Protein AF-A0A970EH86-F1 (afdb_monomer)

Secondary structure (DSSP, 8-state):
---------S-SSS------------------HHHHHHHHHHHHHTSTTEEEEEEEEETTEEEEEEEE-TT--HHHHHHHHHHHHHHH-TT--EEEEE--HHHHHHHHHHHH--STTHHHHHHHHHHH--

Foldseek 3Di:
DDDDDDDPDDDPPPPDDDDDDDDDDDPPPPPPQVVLQVVLQVVLCPDPQFPGKGWGDDQLEIEIATAGDPPDDCVVCVVVSVVSSCVSPVSRPYYAYDPPPVLRVLRVVLVVDPDPCSVVSVVVSVVVRD

Radius of gyration: 17.6 Å; Cα contacts (8 Å, |Δi|>4): 135; chains: 1; bounding box: 28×59×35 Å

Mean predicted aligned error: 12.86 Å

pLDDT: mean 70.66, std 19.01, range [29.36, 89.0]

Nearest PDB structures (foldseek):
  1yj7-assembly1_A  TM=7.905E-01  e=5.204E-04  Escherichia coli
  4oyc-assembly1_A  TM=8.300E-01  e=2.163E-03  Salmonella enterica subsp. enterica serovar Typhimurium str. LT2
  8v9k-assembly1_c  TM=4.693E-01  e=3.079E-02  Mycolicibacterium smegmatis MC2 155
  5udw-assembly1_A  TM=7.757E-01  e=8.934E-01  Lactiplantibacillus plantarum WCFS1
  6gaz-assembly1_AC  TM=5.219E-01  e=3.963E+00  Sus scrofa

Solvent-accessible surface area (backbone atoms only — not comparable to full-atom values): 8224 Å² total; per-residue (Å²): 137,85,83,89,82,91,80,91,74,95,76,88,81,87,77,76,88,84,82,82,93,74,79,91,72,73,93,65,88,73,73,56,61,66,62,56,28,51,55,48,34,57,61,46,51,70,39,92,51,39,75,43,60,49,52,50,64,56,92,42,38,34,42,34,24,38,45,55,44,100,85,46,59,62,79,72,49,42,59,5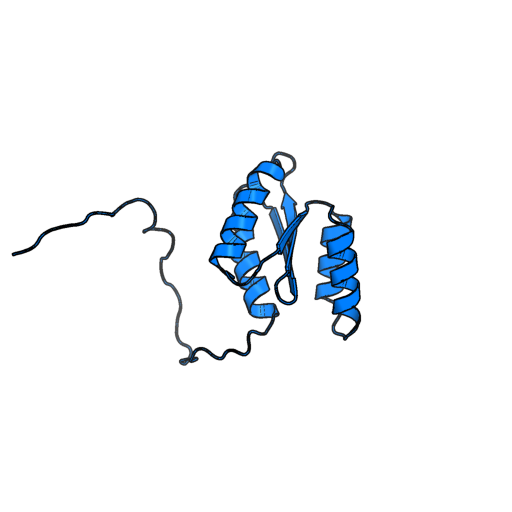5,46,48,51,52,45,37,71,75,40,69,76,43,79,43,73,47,77,43,65,51,63,72,58,35,50,49,52,53,55,41,75,71,47,89,60,84,67,40,59,62,53,49,54,52,52,57,66,69,64,123

Structure (mmCIF, N/CA/C/O backbone):
data_AF-A0A970EH86-F1
#
_entry.id   AF-A0A970EH86-F1
#
loop_
_atom_site.group_PDB
_atom_site.id
_atom_site.type_symbol
_atom_site.label_atom_id
_atom_site.label_alt_id
_atom_site.label_comp_id
_atom_site.label_asym_id
_atom_site.label_entity_id
_atom_site.label_seq_id
_atom_site.pdbx_PDB_ins_code
_atom_site.Cartn_x
_atom_site.Cartn_y
_atom_site.Cartn_z
_atom_site.occupancy
_atom_site.B_iso_or_equiv
_atom_site.auth_seq_id
_atom_site.auth_comp_id
_atom_site.auth_asym_id
_atom_site.auth_atom_id
_atom_site.pdbx_PDB_model_num
ATOM 1 N N . ASP A 1 1 ? 11.257 -43.458 12.127 1.00 38.25 1 ASP A N 1
ATOM 2 C CA . ASP A 1 1 ? 12.001 -42.303 12.656 1.00 38.25 1 ASP A CA 1
ATOM 3 C C . ASP A 1 1 ? 11.438 -40.967 12.206 1.00 38.25 1 ASP A C 1
ATOM 5 O O . ASP A 1 1 ? 11.043 -40.833 11.056 1.00 38.25 1 ASP A O 1
ATOM 9 N N . ASN A 1 2 ? 11.459 -40.026 13.158 1.00 44.03 2 ASN A N 1
ATOM 10 C CA . ASN A 1 2 ? 11.445 -38.557 13.052 1.00 44.03 2 ASN A CA 1
ATOM 11 C C . ASN A 1 2 ? 10.182 -37.863 12.479 1.00 44.03 2 ASN A C 1
ATOM 13 O O . ASN A 1 2 ? 10.023 -37.746 11.274 1.00 44.03 2 ASN A O 1
ATOM 17 N N . GLN A 1 3 ? 9.147 -37.512 13.253 1.00 44.38 3 GLN A N 1
ATOM 18 C CA . GLN A 1 3 ? 9.004 -36.472 14.300 1.00 44.38 3 GLN A CA 1
ATOM 19 C C . GLN A 1 3 ? 9.085 -34.987 13.848 1.00 44.38 3 GLN A C 1
ATOM 21 O O . GLN A 1 3 ? 10.159 -34.485 13.553 1.00 44.38 3 GLN A O 1
ATOM 26 N N . ILE A 1 4 ? 7.925 -34.305 14.004 1.00 47.47 4 ILE A N 1
ATOM 27 C CA . ILE A 1 4 ? 7.709 -32.900 14.455 1.00 47.47 4 ILE A CA 1
ATOM 28 C C . ILE A 1 4 ? 7.999 -31.805 13.380 1.00 47.47 4 ILE A C 1
ATOM 30 O O . ILE A 1 4 ? 9.057 -31.793 12.784 1.00 47.47 4 ILE A O 1
ATOM 34 N N . ASN A 1 5 ? 7.136 -30.831 13.032 1.00 46.44 5 ASN A N 1
ATOM 35 C CA . ASN A 1 5 ? 6.450 -29.899 13.927 1.00 46.44 5 ASN A CA 1
ATOM 36 C C . ASN A 1 5 ? 5.279 -29.116 13.287 1.00 46.44 5 ASN A C 1
ATOM 38 O O . ASN A 1 5 ? 5.435 -28.337 12.353 1.00 46.44 5 ASN A O 1
ATOM 42 N N . ARG A 1 6 ? 4.105 -29.316 13.884 1.00 46.28 6 ARG A N 1
ATOM 43 C CA . ARG A 1 6 ? 3.040 -28.363 14.239 1.00 46.28 6 ARG A CA 1
ATOM 44 C C . ARG A 1 6 ? 3.320 -26.877 13.921 1.00 46.28 6 ARG A C 1
ATOM 46 O O . ARG A 1 6 ? 3.991 -26.194 14.682 1.00 46.28 6 ARG A O 1
ATOM 53 N N . ASN A 1 7 ? 2.644 -26.346 12.902 1.00 41.03 7 ASN A N 1
ATOM 54 C CA . ASN A 1 7 ? 2.036 -25.015 13.000 1.00 41.03 7 ASN A CA 1
ATOM 55 C C . ASN A 1 7 ? 0.786 -24.923 12.107 1.00 41.03 7 ASN A C 1
ATOM 57 O O . ASN A 1 7 ? 0.742 -24.238 11.090 1.00 41.03 7 ASN A O 1
ATOM 61 N N . ARG A 1 8 ? -0.243 -25.701 12.464 1.00 49.41 8 ARG A N 1
ATOM 62 C CA . ARG A 1 8 ? -1.605 -25.507 11.954 1.00 49.41 8 ARG A CA 1
ATOM 63 C C . ARG A 1 8 ? -2.246 -24.442 12.838 1.00 49.41 8 ARG A C 1
ATOM 65 O O . ARG A 1 8 ? -2.755 -24.764 13.904 1.00 49.41 8 ARG A O 1
ATOM 72 N N . GLY A 1 9 ? -2.174 -23.186 12.413 1.00 37.81 9 GLY A N 1
ATOM 73 C CA . GLY A 1 9 ? -2.763 -22.069 13.139 1.00 37.81 9 GLY A CA 1
ATOM 74 C C . GLY A 1 9 ? -3.044 -20.888 12.218 1.00 37.81 9 GLY A C 1
ATOM 75 O O . GLY A 1 9 ? -2.131 -20.201 11.787 1.00 37.81 9 GLY A O 1
ATOM 76 N N . PHE A 1 10 ? -4.330 -20.651 11.957 1.00 43.03 10 PHE A N 1
ATOM 77 C CA . PHE A 1 10 ? -4.914 -19.338 11.653 1.00 43.03 10 PHE A CA 1
ATOM 78 C C . PHE A 1 10 ? -4.895 -18.752 10.221 1.00 43.03 10 PHE A C 1
ATOM 80 O O . PHE A 1 10 ? -5.571 -17.756 10.002 1.00 43.03 10 PHE A O 1
ATOM 87 N N . PHE A 1 11 ? -4.257 -19.366 9.216 1.00 38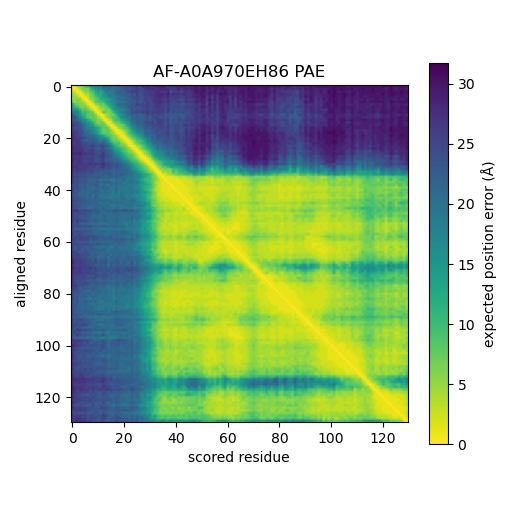.75 11 PHE A N 1
ATOM 88 C CA . PHE A 1 11 ? -4.160 -18.762 7.862 1.00 38.75 11 PHE A CA 1
ATOM 89 C C . PHE A 1 11 ? -4.609 -19.652 6.683 1.00 38.75 11 PHE A C 1
ATOM 91 O O . PHE A 1 11 ? -4.105 -19.521 5.573 1.00 38.75 11 PHE A O 1
ATOM 98 N N . SER A 1 12 ? -5.572 -20.562 6.881 1.00 30.89 12 SER A N 1
ATOM 99 C CA . SER A 1 12 ? -5.948 -21.556 5.849 1.00 30.89 12 SER A CA 1
ATOM 100 C C . SER A 1 12 ? -7.342 -21.386 5.215 1.00 30.89 12 SER A C 1
ATOM 102 O O . SER A 1 12 ? -7.781 -22.295 4.512 1.00 30.89 12 SER A O 1
ATOM 104 N N . TRP A 1 13 ? -8.041 -20.256 5.406 1.00 33.09 13 TRP A N 1
ATOM 105 C CA . TRP A 1 13 ? -9.347 -20.006 4.752 1.00 33.09 13 TRP A CA 1
ATOM 106 C C . TRP A 1 13 ? -9.404 -18.764 3.839 1.00 33.09 13 TRP A C 1
ATOM 108 O O . TRP A 1 13 ? -10.430 -18.524 3.215 1.00 33.09 13 TRP A O 1
ATOM 118 N N . LEU A 1 14 ? -8.304 -18.010 3.681 1.00 37.81 14 LEU A N 1
ATOM 119 C CA . LEU A 1 14 ? -8.275 -16.798 2.836 1.00 37.81 14 LEU A CA 1
ATOM 120 C C . LEU A 1 14 ? -7.564 -16.970 1.477 1.00 37.81 14 LEU A C 1
ATOM 122 O O . LEU A 1 14 ? -7.464 -16.019 0.712 1.00 37.81 14 LEU A O 1
ATOM 126 N N . PHE A 1 15 ? -7.106 -18.178 1.139 1.00 46.81 15 PHE A N 1
ATOM 127 C CA . PHE A 1 15 ? -6.532 -18.492 -0.178 1.00 46.81 15 PHE A CA 1
ATOM 128 C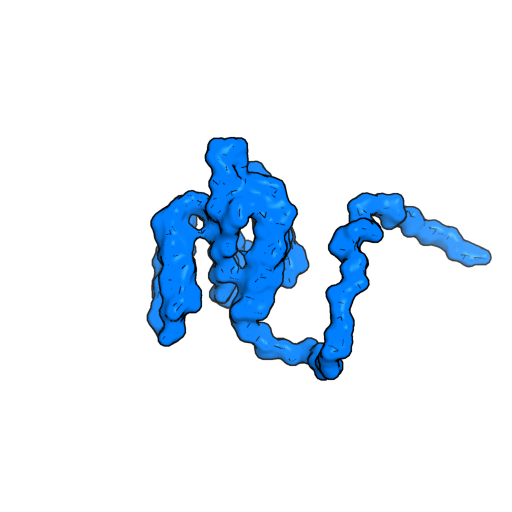 C . PHE A 1 15 ? -7.273 -19.671 -0.810 1.00 46.81 15 PHE A C 1
ATOM 130 O O . PHE A 1 15 ? -6.712 -20.724 -1.098 1.00 46.81 15 PHE A O 1
ATOM 137 N N . GLY A 1 16 ? -8.583 -19.499 -0.984 1.00 34.00 16 GLY A N 1
ATOM 138 C CA . GLY A 1 16 ? -9.385 -20.347 -1.855 1.00 34.00 16 GLY A CA 1
ATOM 139 C C . GLY A 1 16 ? -9.182 -19.925 -3.306 1.00 34.00 16 GLY A C 1
ATOM 140 O O . GLY A 1 16 ? -9.790 -18.964 -3.767 1.00 34.00 16 GLY A O 1
ATOM 141 N N . THR A 1 17 ? -8.320 -20.649 -4.014 1.00 50.81 17 THR A N 1
ATOM 142 C CA . THR A 1 17 ? -8.147 -20.606 -5.467 1.00 50.81 17 THR A CA 1
ATOM 143 C C . THR A 1 17 ? -9.488 -20.618 -6.207 1.00 50.81 17 THR A C 1
ATOM 145 O O . THR A 1 17 ? -10.236 -21.591 -6.122 1.00 50.81 17 THR A O 1
ATOM 148 N N . ARG A 1 18 ? -9.740 -19.586 -7.020 1.00 37.88 18 ARG A N 1
ATOM 149 C CA . ARG A 1 18 ? -10.604 -19.653 -8.210 1.00 37.88 18 ARG A CA 1
ATOM 150 C C . ARG A 1 18 ? -10.087 -18.706 -9.289 1.00 37.88 18 ARG A C 1
ATOM 152 O O . ARG A 1 18 ? -10.236 -17.502 -9.141 1.00 37.88 18 ARG A O 1
ATOM 159 N N . ASN A 1 19 ? -9.509 -19.268 -10.348 1.00 37.56 19 ASN A N 1
ATOM 160 C CA . ASN A 1 19 ? -9.788 -18.998 -11.772 1.00 37.56 19 ASN A CA 1
ATOM 161 C C . ASN A 1 19 ? -8.576 -19.452 -12.603 1.00 37.56 19 ASN A C 1
ATOM 163 O O . ASN A 1 19 ? -7.452 -19.071 -12.312 1.00 37.56 19 ASN A O 1
ATOM 167 N N . ASN A 1 20 ? -8.730 -20.444 -13.480 1.00 38.19 20 ASN A N 1
ATOM 168 C CA . ASN A 1 20 ? -9.358 -20.365 -14.808 1.00 38.19 20 ASN A CA 1
ATOM 169 C C . ASN A 1 20 ? -8.352 -19.858 -15.852 1.00 38.19 20 ASN A C 1
ATOM 171 O O . ASN A 1 20 ? -8.090 -18.667 -15.951 1.00 38.19 20 ASN A O 1
ATOM 175 N N . ASN A 1 21 ? -7.788 -20.830 -16.574 1.00 51.06 21 ASN A N 1
ATOM 176 C CA . ASN A 1 21 ? -7.300 -20.768 -17.950 1.00 51.06 21 ASN A CA 1
ATOM 177 C C . ASN A 1 21 ? -6.804 -19.400 -18.447 1.00 51.06 21 ASN A C 1
ATOM 179 O O . ASN A 1 21 ? -7.528 -18.700 -19.149 1.00 51.06 21 ASN A O 1
ATOM 183 N N . ASN A 1 22 ? -5.531 -19.079 -18.217 1.00 35.66 22 ASN A N 1
ATOM 184 C CA . ASN A 1 22 ? -4.722 -18.547 -19.308 1.00 35.66 22 ASN A CA 1
ATOM 185 C C . ASN A 1 22 ? -3.236 -18.827 -19.079 1.00 35.66 22 ASN A C 1
ATOM 187 O O . ASN A 1 22 ? -2.791 -19.027 -17.953 1.00 35.66 22 ASN A O 1
ATOM 191 N N . ALA A 1 23 ? -2.535 -18.928 -20.198 1.00 35.47 23 ALA A N 1
ATOM 192 C CA . ALA A 1 23 ? -1.200 -19.461 -20.389 1.00 35.47 23 ALA A CA 1
ATOM 193 C C . ALA A 1 23 ? -0.147 -19.013 -19.363 1.00 35.47 23 ALA A C 1
ATOM 195 O O . ALA A 1 23 ? -0.164 -17.897 -18.847 1.00 35.47 23 ALA A O 1
ATOM 196 N N . GLY A 1 24 ? 0.806 -19.919 -19.124 1.00 44.19 24 GLY A N 1
ATOM 197 C CA . GLY A 1 24 ? 1.972 -19.689 -18.288 1.00 44.19 24 GLY A CA 1
ATOM 198 C C . GLY A 1 24 ? 2.664 -18.370 -18.611 1.00 44.19 24 GLY A C 1
ATOM 199 O O . GLY A 1 24 ? 2.976 -18.074 -19.759 1.00 44.19 24 GLY A O 1
ATOM 200 N N . SER A 1 25 ? 2.936 -17.608 -17.564 1.00 35.56 25 SER A N 1
ATOM 201 C CA . SER A 1 25 ? 3.869 -16.502 -17.622 1.00 35.56 25 SER A CA 1
ATOM 202 C C . SER A 1 25 ? 4.922 -16.800 -16.576 1.00 35.56 25 SER A C 1
ATOM 204 O O . SER A 1 25 ? 4.661 -16.773 -15.370 1.00 35.56 25 SER A O 1
ATOM 206 N N . GLY A 1 26 ? 6.100 -17.188 -17.065 1.00 32.16 26 GLY A N 1
ATOM 207 C CA . GLY A 1 26 ? 7.312 -17.141 -16.271 1.00 32.16 26 GLY A CA 1
ATOM 208 C C . GLY A 1 26 ? 7.436 -15.760 -15.642 1.00 32.16 26 GLY A C 1
ATOM 209 O O . GLY A 1 26 ? 6.868 -14.789 -16.133 1.00 32.16 26 GLY A O 1
ATOM 210 N N . ILE A 1 27 ? 8.153 -15.706 -14.529 1.00 36.75 27 ILE A N 1
ATOM 211 C CA . ILE A 1 27 ? 8.516 -14.492 -13.807 1.00 36.75 27 ILE A CA 1
ATOM 212 C C . ILE A 1 27 ? 9.140 -13.510 -14.815 1.00 36.75 27 ILE A C 1
ATOM 214 O O . ILE A 1 27 ? 10.337 -13.553 -15.076 1.00 36.75 27 ILE A O 1
ATOM 218 N N . ASN A 1 28 ? 8.313 -12.684 -15.453 1.00 29.36 28 ASN A N 1
ATOM 219 C CA . ASN A 1 28 ? 8.746 -11.654 -16.372 1.00 29.36 28 ASN A CA 1
ATOM 220 C C . ASN A 1 28 ? 8.975 -10.435 -15.494 1.00 29.36 28 ASN A C 1
ATOM 222 O O . ASN A 1 28 ? 8.038 -9.776 -15.055 1.00 29.36 28 ASN A O 1
ATOM 226 N N . THR A 1 29 ? 10.236 -10.202 -15.154 1.00 33.59 29 THR A N 1
ATOM 227 C CA . THR A 1 29 ? 10.722 -9.115 -14.298 1.00 33.59 29 THR A CA 1
ATOM 228 C C . THR A 1 29 ? 10.598 -7.730 -14.949 1.00 33.59 29 THR A C 1
ATOM 230 O O . THR A 1 29 ? 11.345 -6.826 -14.596 1.00 33.59 29 THR A O 1
ATOM 233 N N . ASN A 1 30 ? 9.652 -7.543 -15.872 1.00 35.41 30 ASN A N 1
ATOM 234 C CA . ASN A 1 30 ? 9.110 -6.236 -16.223 1.00 35.41 30 ASN A CA 1
ATOM 235 C C . ASN A 1 30 ? 7.885 -6.016 -15.347 1.00 35.41 30 ASN A C 1
ATOM 237 O O . ASN A 1 30 ? 6.747 -6.281 -15.721 1.00 35.41 30 ASN A O 1
ATOM 241 N N . ILE A 1 31 ? 8.166 -5.615 -14.115 1.00 44.38 31 ILE A N 1
ATOM 242 C CA . ILE A 1 31 ? 7.165 -5.154 -13.175 1.00 44.38 31 ILE A CA 1
ATOM 243 C C . ILE A 1 31 ? 6.722 -3.780 -13.681 1.00 44.38 31 ILE A C 1
ATOM 245 O O . ILE A 1 31 ? 7.281 -2.755 -13.294 1.00 44.38 31 ILE A O 1
ATOM 249 N N . ASP A 1 32 ? 5.750 -3.764 -14.590 1.00 44.53 32 ASP A N 1
ATOM 250 C CA . ASP A 1 32 ? 4.975 -2.563 -14.870 1.00 44.53 32 ASP A CA 1
ATOM 251 C C . ASP A 1 32 ? 4.410 -2.082 -13.528 1.00 44.53 32 ASP A C 1
ATOM 253 O O . ASP A 1 32 ? 3.684 -2.810 -12.846 1.00 44.53 32 ASP A O 1
ATOM 257 N N . GLY A 1 33 ? 4.780 -0.873 -13.094 1.00 50.00 33 GLY A N 1
ATOM 258 C CA . GLY A 1 33 ? 4.413 -0.335 -11.774 1.00 50.00 33 GLY A CA 1
ATOM 259 C C . GLY A 1 33 ? 2.903 -0.365 -11.484 1.00 50.00 33 GLY A C 1
ATOM 260 O O . GLY A 1 33 ? 2.506 -0.378 -10.318 1.00 50.00 33 GLY A O 1
ATOM 261 N N . GLY A 1 34 ? 2.073 -0.460 -12.531 1.00 56.66 34 GLY A N 1
ATOM 26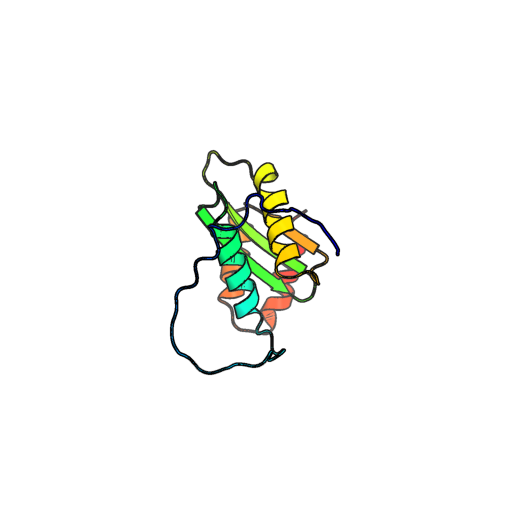2 C CA . GLY A 1 34 ? 0.626 -0.662 -12.455 1.00 56.66 34 GLY A CA 1
ATOM 263 C C . GLY A 1 34 ? 0.189 -2.013 -11.872 1.00 56.66 34 GLY A C 1
ATOM 264 O O . GLY A 1 34 ? -0.812 -2.073 -11.162 1.00 56.66 34 GLY A O 1
ATOM 265 N N . ASP A 1 35 ? 0.926 -3.104 -12.093 1.00 69.88 35 ASP A N 1
ATOM 266 C CA . ASP A 1 35 ? 0.533 -4.423 -11.576 1.00 69.88 35 ASP A CA 1
ATOM 267 C C . ASP A 1 35 ? 0.793 -4.553 -10.071 1.00 69.88 35 ASP A C 1
ATOM 269 O O . ASP A 1 35 ? -0.002 -5.143 -9.333 1.00 69.88 35 ASP A O 1
ATOM 273 N N . ILE A 1 36 ? 1.886 -3.968 -9.574 1.00 75.69 36 ILE A N 1
ATOM 274 C CA . ILE A 1 36 ? 2.183 -3.966 -8.137 1.00 75.69 36 ILE A CA 1
ATOM 275 C C . ILE A 1 36 ? 1.240 -3.043 -7.375 1.00 75.69 36 ILE A C 1
ATOM 277 O O . ILE A 1 36 ? 0.703 -3.457 -6.343 1.00 75.69 36 ILE A O 1
ATOM 281 N N . SER A 1 37 ? 1.014 -1.822 -7.863 1.00 76.38 37 SER A N 1
ATOM 282 C CA . SER A 1 37 ? 0.119 -0.871 -7.199 1.00 76.38 37 SER A CA 1
ATOM 283 C C . SER A 1 37 ? -1.297 -1.439 -7.076 1.00 76.38 37 SER A C 1
ATOM 285 O O . SER A 1 37 ? -1.881 -1.378 -5.994 1.00 76.38 37 SER A O 1
ATOM 287 N N . ASN A 1 38 ? -1.801 -2.122 -8.110 1.00 79.50 38 ASN A N 1
ATOM 288 C CA . ASN A 1 38 ? -3.103 -2.795 -8.086 1.00 79.50 38 ASN A CA 1
ATOM 289 C C . ASN A 1 38 ? -3.174 -3.952 -7.075 1.00 79.50 38 ASN A C 1
ATOM 291 O O . ASN A 1 38 ? -4.186 -4.119 -6.382 1.00 79.50 38 ASN A O 1
ATOM 295 N N . ARG A 1 39 ? -2.103 -4.747 -6.941 1.00 82.00 39 ARG A N 1
ATOM 296 C CA . ARG A 1 39 ? -2.031 -5.829 -5.939 1.00 82.00 39 ARG A CA 1
ATOM 297 C C . ARG A 1 39 ? -2.004 -5.279 -4.515 1.00 82.00 39 ARG A C 1
ATOM 299 O O . ARG A 1 39 ? -2.703 -5.806 -3.649 1.00 82.00 39 ARG A O 1
ATOM 306 N N . ILE A 1 40 ? -1.244 -4.210 -4.280 1.00 84.25 40 ILE A N 1
ATOM 307 C CA . ILE A 1 40 ? -1.202 -3.519 -2.987 1.00 84.25 40 ILE A CA 1
ATOM 308 C C . ILE A 1 40 ? -2.572 -2.908 -2.670 1.00 84.25 40 ILE A C 1
ATOM 310 O O . ILE A 1 40 ? -3.111 -3.161 -1.593 1.00 84.25 40 ILE A O 1
ATOM 314 N N . LYS A 1 41 ? -3.170 -2.179 -3.621 1.00 83.75 41 LYS A N 1
ATOM 315 C CA . LYS A 1 41 ? -4.506 -1.573 -3.500 1.00 83.75 41 LYS A CA 1
ATOM 316 C C . LYS A 1 41 ? -5.553 -2.616 -3.112 1.00 83.75 41 LYS A C 1
ATOM 318 O O . LYS A 1 41 ? -6.281 -2.438 -2.139 1.00 83.75 41 LYS A O 1
ATOM 323 N N . SER A 1 42 ? -5.555 -3.766 -3.786 1.00 84.19 42 SER A N 1
ATOM 324 C CA . SER A 1 42 ? -6.461 -4.880 -3.470 1.00 84.19 42 SER A CA 1
ATOM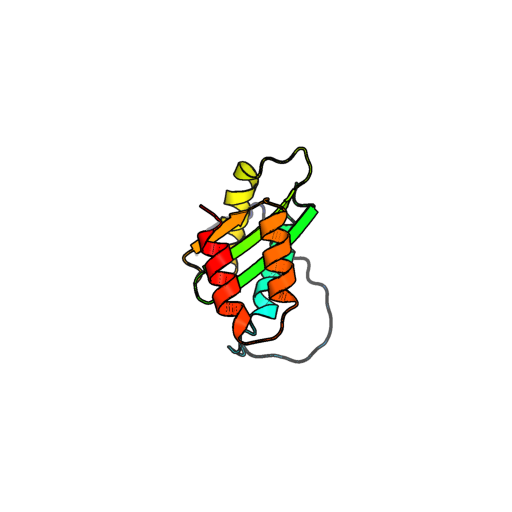 325 C C . SER A 1 42 ? -6.261 -5.426 -2.049 1.00 84.19 42 SER A C 1
ATOM 327 O O . SER A 1 42 ? -7.228 -5.742 -1.359 1.00 84.19 42 SER A O 1
ATOM 329 N N . ALA A 1 43 ? -5.015 -5.522 -1.578 1.00 84.81 43 ALA A N 1
ATOM 330 C CA . ALA A 1 43 ? -4.714 -6.009 -0.233 1.00 84.81 43 ALA A CA 1
ATOM 331 C C . ALA A 1 43 ? -5.094 -5.008 0.874 1.00 84.81 43 ALA A C 1
ATOM 333 O O . ALA A 1 43 ? -5.466 -5.430 1.978 1.00 84.81 43 ALA A O 1
ATOM 334 N N . ILE A 1 44 ? -4.994 -3.707 0.589 1.00 85.44 44 ILE A N 1
ATOM 335 C CA . ILE A 1 44 ? -5.329 -2.615 1.512 1.00 85.44 44 ILE A CA 1
ATOM 336 C C . ILE A 1 44 ? -6.841 -2.402 1.589 1.00 85.44 44 ILE A C 1
ATOM 338 O O . ILE A 1 44 ? -7.362 -2.308 2.694 1.00 85.44 44 ILE A O 1
ATOM 342 N N . ASN A 1 45 ? -7.559 -2.440 0.463 1.00 83.19 45 ASN A N 1
ATOM 343 C CA . ASN A 1 45 ? -9.026 -2.355 0.449 1.00 83.19 45 ASN A CA 1
ATOM 344 C C . ASN A 1 45 ? -9.708 -3.489 1.237 1.00 83.19 45 ASN A C 1
ATOM 346 O O . ASN A 1 45 ? -10.855 -3.359 1.644 1.00 83.19 45 ASN A O 1
ATOM 350 N N . GLY A 1 46 ? -9.011 -4.601 1.491 1.00 81.44 46 GLY A N 1
ATOM 351 C CA . GLY A 1 46 ? -9.490 -5.665 2.378 1.00 81.44 46 GLY A CA 1
ATOM 352 C C . GLY A 1 46 ? -9.296 -5.400 3.880 1.00 81.44 46 GLY A C 1
ATOM 353 O O . GLY A 1 46 ? -9.553 -6.300 4.679 1.00 81.44 46 GLY A O 1
ATOM 354 N N . ILE A 1 47 ? -8.767 -4.242 4.287 1.00 83.56 47 ILE A N 1
ATOM 355 C CA . ILE A 1 47 ? -8.589 -3.865 5.698 1.00 83.56 47 ILE A CA 1
ATOM 356 C C . ILE A 1 47 ? -9.884 -3.228 6.212 1.00 83.56 47 ILE A C 1
ATOM 358 O O . ILE A 1 47 ? -10.428 -2.314 5.600 1.00 83.56 47 ILE A O 1
ATOM 362 N N . SER A 1 48 ? -10.365 -3.695 7.366 1.00 80.50 48 SER A N 1
ATOM 363 C CA . SER A 1 48 ? -11.545 -3.120 8.018 1.00 80.50 48 SER A CA 1
ATOM 364 C C . SER A 1 48 ? -11.322 -1.638 8.327 1.00 80.50 48 SER A C 1
ATOM 366 O O . SER A 1 48 ? -10.320 -1.289 8.949 1.00 80.50 48 SER A O 1
ATOM 368 N N . GLY A 1 49 ? -12.266 -0.789 7.920 1.00 79.25 49 GLY A N 1
ATOM 369 C CA . GLY A 1 49 ? -12.191 0.662 8.114 1.00 79.25 49 GLY A CA 1
ATOM 370 C C . GLY A 1 49 ? -11.591 1.445 6.941 1.00 79.25 49 GLY A C 1
ATOM 371 O O . GLY A 1 49 ? -11.613 2.676 6.959 1.00 79.25 49 GLY A O 1
ATOM 372 N N . VAL A 1 50 ? -11.093 0.757 5.904 1.00 83.44 50 VAL A N 1
ATOM 373 C CA . VAL A 1 50 ? -10.694 1.367 4.625 1.00 83.44 50 VAL A CA 1
ATOM 374 C C . VAL A 1 50 ? -11.865 1.275 3.647 1.00 83.44 50 VAL A C 1
ATOM 376 O O . VAL A 1 50 ? -12.368 0.184 3.383 1.00 83.44 50 VAL A O 1
ATOM 379 N N . ARG A 1 51 ? -12.309 2.418 3.114 1.00 84.38 51 ARG A N 1
ATOM 380 C CA . ARG A 1 51 ? -13.370 2.492 2.097 1.00 84.38 51 ARG A CA 1
ATOM 381 C C . ARG A 1 51 ? -12.791 2.416 0.690 1.00 84.38 51 ARG A C 1
ATOM 383 O O . ARG A 1 51 ? -13.293 1.664 -0.140 1.00 84.38 51 ARG A O 1
ATOM 390 N N . ASP A 1 52 ? -11.758 3.208 0.440 1.00 84.38 52 ASP A N 1
ATOM 391 C CA . ASP A 1 52 ? -11.032 3.244 -0.824 1.00 84.38 52 ASP A CA 1
ATOM 392 C C . ASP A 1 52 ? -9.558 3.550 -0.550 1.00 84.38 52 ASP A C 1
ATOM 394 O O . ASP A 1 52 ? -9.200 4.096 0.497 1.00 84.38 52 ASP A O 1
ATOM 398 N N . CYS A 1 53 ? -8.685 3.200 -1.485 1.00 86.12 53 CYS A N 1
ATOM 399 C CA . CYS A 1 53 ? -7.286 3.573 -1.405 1.00 86.12 53 CYS A CA 1
ATOM 400 C C . CYS A 1 53 ? -6.674 3.803 -2.780 1.00 86.12 53 CYS A C 1
ATOM 402 O O . CYS A 1 53 ? -7.035 3.173 -3.772 1.00 86.12 53 CYS A O 1
ATOM 404 N N . GLU A 1 54 ? -5.698 4.697 -2.820 1.00 87.56 54 GLU A N 1
ATOM 405 C CA . GLU A 1 54 ? -4.853 4.941 -3.975 1.00 87.56 54 GLU A CA 1
ATOM 406 C C . GLU A 1 54 ? -3.409 4.648 -3.604 1.00 87.56 54 GLU A C 1
ATOM 408 O O . GLU A 1 54 ? -2.937 5.001 -2.522 1.00 87.56 54 GLU A O 1
ATOM 413 N N . VAL A 1 55 ? -2.704 3.971 -4.503 1.00 86.12 55 VAL A N 1
ATOM 414 C 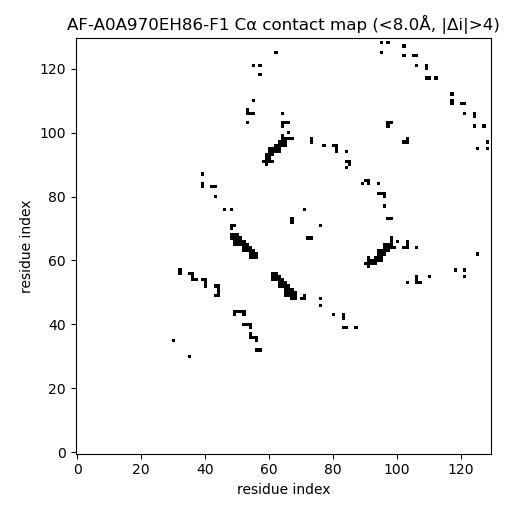CA . VAL A 1 55 ? -1.340 3.509 -4.261 1.00 86.12 55 VAL A CA 1
ATOM 415 C C . VAL A 1 55 ? -0.472 3.941 -5.423 1.00 86.12 55 VAL A C 1
ATOM 417 O O . VAL A 1 55 ? -0.760 3.617 -6.573 1.00 86.12 55 VAL A O 1
ATOM 420 N N . ALA A 1 56 ? 0.622 4.621 -5.106 1.00 82.75 56 ALA A N 1
ATOM 421 C CA . ALA A 1 56 ? 1.678 4.932 -6.050 1.00 82.75 56 ALA A CA 1
ATOM 422 C C . ALA A 1 56 ? 2.998 4.354 -5.542 1.00 82.75 56 ALA A C 1
ATOM 424 O O . ALA A 1 56 ? 3.364 4.526 -4.378 1.00 82.75 56 ALA A O 1
ATOM 425 N N . VAL A 1 57 ? 3.716 3.667 -6.425 1.00 83.50 57 VAL A N 1
ATOM 426 C CA . VAL A 1 57 ? 5.026 3.084 -6.131 1.00 83.50 57 VAL A CA 1
ATOM 427 C C . VAL A 1 57 ? 6.027 3.676 -7.106 1.00 83.50 57 VAL A C 1
ATOM 429 O O . VAL A 1 57 ? 5.816 3.609 -8.314 1.00 83.50 57 VAL A O 1
ATOM 432 N N . ASN A 1 58 ? 7.110 4.237 -6.576 1.00 78.88 58 ASN A N 1
ATOM 433 C CA . ASN A 1 58 ? 8.231 4.726 -7.364 1.00 78.88 58 ASN A CA 1
ATOM 434 C C . ASN A 1 58 ? 9.542 4.257 -6.717 1.00 78.88 58 ASN A C 1
ATOM 436 O O . ASN A 1 58 ? 9.874 4.653 -5.597 1.00 78.88 58 ASN A O 1
ATOM 440 N N . GLY A 1 59 ? 10.258 3.359 -7.399 1.00 81.44 59 GLY A N 1
ATOM 441 C CA . GLY A 1 59 ? 11.479 2.738 -6.881 1.00 81.44 59 GLY A CA 1
ATOM 442 C C . GLY A 1 59 ? 11.264 2.054 -5.524 1.00 81.44 59 GLY A C 1
ATOM 443 O O . GLY A 1 59 ? 10.441 1.147 -5.400 1.00 81.44 59 GLY A O 1
ATOM 444 N N . ASN A 1 60 ? 11.993 2.516 -4.502 1.00 83.69 60 ASN A N 1
ATOM 445 C CA . ASN A 1 60 ? 11.953 1.975 -3.135 1.00 83.69 60 ASN A CA 1
ATOM 446 C C . ASN A 1 60 ? 10.946 2.709 -2.226 1.00 83.69 60 ASN A C 1
ATOM 448 O O . ASN A 1 60 ? 10.903 2.447 -1.020 1.00 83.69 60 ASN A O 1
ATOM 452 N N . THR A 1 61 ? 10.146 3.621 -2.786 1.00 83.44 61 THR A N 1
ATOM 453 C CA . THR A 1 61 ? 9.168 4.426 -2.052 1.00 83.44 61 THR A CA 1
ATOM 454 C C . THR A 1 61 ? 7.747 4.071 -2.476 1.00 83.44 61 THR A C 1
ATOM 456 O O . THR A 1 61 ? 7.407 4.062 -3.659 1.00 83.44 61 THR A O 1
ATOM 459 N N . CYS A 1 62 ? 6.888 3.825 -1.490 1.00 85.75 62 CYS A N 1
ATOM 460 C CA . CYS A 1 62 ? 5.455 3.626 -1.664 1.00 85.75 62 CYS A CA 1
ATOM 461 C C . CYS A 1 62 ? 4.685 4.737 -0.963 1.00 85.75 62 CYS A C 1
ATOM 463 O O . CYS A 1 62 ? 4.903 4.993 0.225 1.00 85.75 62 CYS A O 1
ATOM 465 N N . VAL A 1 63 ? 3.745 5.348 -1.674 1.00 87.12 63 VAL A N 1
ATOM 466 C CA . VAL A 1 63 ? 2.767 6.263 -1.096 1.00 87.12 63 VAL A CA 1
ATOM 467 C C . VAL A 1 63 ? 1.390 5.632 -1.198 1.00 87.12 63 VAL A C 1
ATOM 469 O O . VAL A 1 63 ? 0.951 5.220 -2.271 1.00 87.12 63 VAL A O 1
ATOM 472 N N . VAL A 1 64 ? 0.707 5.579 -0.061 1.00 88.06 64 VAL A N 1
ATOM 473 C CA . VAL A 1 64 ? -0.653 5.075 0.067 1.00 88.06 64 VAL A CA 1
ATOM 474 C C . VAL A 1 64 ? -1.541 6.204 0.575 1.00 88.06 64 VAL A C 1
ATOM 476 O O . VAL A 1 64 ? -1.394 6.672 1.706 1.00 88.06 64 VAL A O 1
ATOM 479 N N . GLY A 1 65 ? -2.486 6.615 -0.258 1.00 88.50 65 GLY A N 1
ATOM 480 C CA . GLY A 1 65 ? -3.635 7.403 0.154 1.00 88.50 65 GLY A CA 1
ATOM 481 C C . GLY A 1 65 ? -4.779 6.473 0.543 1.00 88.50 65 GLY A C 1
ATOM 482 O O . GLY A 1 65 ? -5.124 5.587 -0.231 1.00 88.50 65 GLY A O 1
ATOM 483 N N . VAL A 1 66 ? -5.369 6.643 1.722 1.00 88.06 66 VAL A N 1
ATOM 484 C CA . VAL A 1 66 ? -6.535 5.862 2.158 1.00 88.06 66 VAL A CA 1
ATOM 485 C C . VAL A 1 66 ? -7.699 6.779 2.502 1.00 88.06 66 VAL A C 1
ATOM 487 O O . VAL A 1 66 ? -7.545 7.726 3.264 1.00 88.06 66 VAL A O 1
ATOM 490 N N . ASP A 1 67 ? -8.873 6.467 1.965 1.00 86.56 67 ASP A N 1
ATOM 491 C CA . ASP A 1 67 ? -10.140 6.999 2.450 1.00 86.56 67 ASP A CA 1
ATOM 492 C C . ASP A 1 67 ? -10.661 6.052 3.533 1.00 86.56 67 ASP A C 1
ATOM 494 O O . ASP A 1 67 ? -10.930 4.871 3.285 1.00 86.56 67 ASP A O 1
ATOM 498 N N . THR A 1 68 ? -10.753 6.558 4.757 1.00 82.81 68 THR A N 1
ATOM 499 C CA . THR A 1 68 ? -11.238 5.802 5.910 1.00 82.81 68 THR A CA 1
ATOM 500 C C . THR A 1 68 ? -12.687 6.149 6.197 1.00 82.81 68 THR A C 1
ATOM 502 O O . THR A 1 68 ? -13.157 7.251 5.914 1.00 82.81 68 THR A O 1
ATOM 505 N N . ASP A 1 69 ? -13.424 5.234 6.822 1.00 78.62 69 ASP A N 1
ATOM 506 C CA . ASP A 1 69 ? -14.694 5.643 7.413 1.00 78.62 69 ASP A CA 1
ATOM 507 C C . ASP A 1 69 ? -14.467 6.670 8.547 1.00 78.62 69 ASP A C 1
ATOM 509 O O . ASP A 1 69 ? -13.397 6.736 9.157 1.00 78.62 69 ASP A O 1
ATOM 513 N N . ASN A 1 70 ? -15.477 7.501 8.833 1.00 70.25 70 ASN A N 1
ATOM 514 C CA . ASN A 1 70 ? -15.392 8.566 9.848 1.00 70.25 70 ASN A CA 1
ATOM 515 C C . ASN A 1 70 ? -15.138 8.040 11.277 1.00 70.25 70 ASN A C 1
ATOM 517 O O . ASN A 1 70 ? -15.010 8.833 12.207 1.00 70.25 70 ASN A O 1
ATOM 521 N N . GLN A 1 71 ? -15.126 6.719 11.474 1.00 69.56 71 GLN A N 1
ATOM 522 C CA . GLN A 1 71 ? -14.944 6.072 12.771 1.00 69.56 71 GLN A CA 1
ATOM 523 C C . GLN A 1 71 ? -13.572 5.393 12.908 1.00 69.56 71 GLN A C 1
ATOM 525 O O . GLN A 1 71 ? -13.196 5.009 14.016 1.00 69.56 71 GLN A O 1
ATOM 530 N N . THR A 1 72 ? -12.807 5.278 11.821 1.00 75.81 72 THR A N 1
ATOM 531 C CA . THR A 1 72 ? -11.523 4.578 11.791 1.00 75.81 72 THR A CA 1
ATOM 532 C C . THR A 1 72 ? -10.366 5.537 12.013 1.00 75.81 72 THR A C 1
ATOM 534 O O . THR A 1 72 ? -10.181 6.527 11.310 1.00 75.81 72 THR A O 1
ATOM 537 N N . ASN A 1 73 ? -9.528 5.211 12.996 1.00 78.62 73 ASN A N 1
ATOM 538 C CA . ASN A 1 73 ? -8.315 5.965 13.264 1.00 78.62 73 ASN A CA 1
ATOM 539 C C . ASN A 1 73 ? -7.195 5.526 12.310 1.00 78.62 73 ASN A C 1
ATOM 541 O O . ASN A 1 73 ? -6.729 4.384 12.377 1.00 78.62 73 ASN A O 1
ATOM 545 N N . ILE A 1 74 ? -6.709 6.448 11.471 1.00 80.88 74 ILE A N 1
ATOM 546 C CA . ILE A 1 74 ? -5.640 6.146 10.513 1.00 80.88 74 ILE A CA 1
ATOM 547 C C . ILE A 1 74 ? -4.378 5.587 11.174 1.00 80.88 74 ILE A C 1
ATOM 549 O O . ILE A 1 74 ? -3.732 4.702 10.618 1.00 80.88 74 ILE A O 1
ATOM 553 N N . SER A 1 75 ? -4.041 6.025 12.386 1.00 81.50 75 SER A N 1
ATOM 554 C CA . SER A 1 75 ? -2.855 5.534 13.090 1.00 81.50 75 SER A CA 1
ATOM 555 C C . SER A 1 75 ? -2.933 4.034 13.388 1.00 81.50 75 SER A C 1
ATOM 557 O O . SER A 1 75 ? -1.904 3.368 13.413 1.00 81.50 75 SER A O 1
ATOM 559 N N . GLN A 1 76 ? -4.138 3.479 13.567 1.00 81.00 76 GLN A N 1
ATOM 560 C CA . GLN A 1 76 ? -4.333 2.050 13.844 1.00 81.00 76 GLN A CA 1
ATOM 561 C C . GLN A 1 76 ? -4.212 1.188 12.584 1.00 81.00 76 GLN A C 1
ATOM 563 O O . GLN A 1 76 ? -3.678 0.079 12.637 1.00 81.00 76 GLN A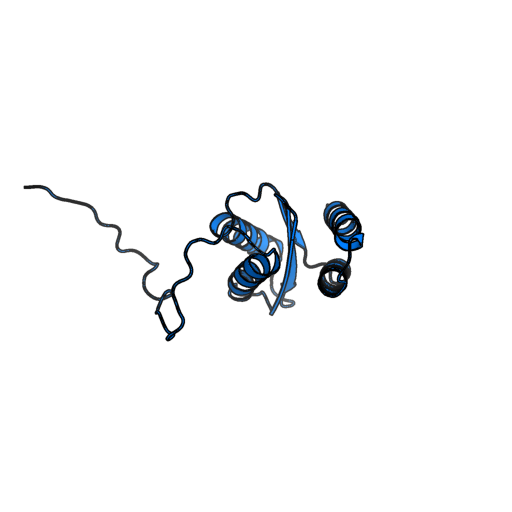 O 1
ATOM 568 N N . ILE A 1 77 ? -4.686 1.693 11.444 1.00 86.25 77 ILE A N 1
ATOM 569 C CA . ILE A 1 77 ? -4.602 0.983 10.161 1.00 86.25 77 ILE A CA 1
ATOM 570 C C . ILE A 1 77 ? -3.258 1.204 9.460 1.00 86.25 77 ILE A C 1
ATOM 572 O O . ILE A 1 77 ? -2.839 0.352 8.682 1.00 86.25 77 ILE A O 1
ATOM 576 N N . ARG A 1 78 ? -2.547 2.299 9.759 1.00 87.12 78 ARG A N 1
ATOM 577 C CA . ARG A 1 78 ? -1.253 2.648 9.154 1.00 87.12 78 ARG A CA 1
ATOM 578 C C . ARG A 1 78 ? -0.238 1.520 9.305 1.00 87.12 78 ARG A C 1
ATOM 580 O O . ARG A 1 78 ? 0.338 1.099 8.308 1.00 87.12 78 ARG A O 1
ATOM 587 N N . GLU A 1 79 ? -0.065 0.983 10.510 1.00 87.50 79 GLU A N 1
ATOM 588 C CA . GLU A 1 79 ? 0.873 -0.124 10.750 1.00 87.50 79 GLU A CA 1
ATOM 589 C C . GLU A 1 79 ? 0.477 -1.400 9.993 1.00 87.50 79 GLU A C 1
ATOM 591 O O . GLU A 1 79 ? 1.330 -2.113 9.456 1.00 87.50 79 GLU A O 1
ATOM 596 N N . GLN A 1 80 ? -0.827 -1.669 9.878 1.00 86.38 80 GLN A N 1
ATOM 597 C CA . GLN A 1 80 ? -1.328 -2.812 9.112 1.00 86.38 80 GLN A CA 1
ATOM 598 C C . GLN A 1 80 ? -1.050 -2.642 7.616 1.00 86.38 80 GLN A C 1
ATOM 600 O O . GLN A 1 80 ? -0.614 -3.587 6.957 1.00 86.38 80 GLN A O 1
ATOM 605 N N . ILE A 1 81 ? -1.258 -1.433 7.092 1.00 87.94 81 ILE A N 1
ATOM 606 C CA . ILE A 1 81 ? -0.968 -1.073 5.704 1.00 87.94 81 ILE A CA 1
ATOM 607 C C . ILE A 1 81 ? 0.525 -1.232 5.424 1.00 87.94 81 ILE A C 1
ATOM 609 O O . ILE A 1 81 ? 0.887 -1.954 4.498 1.00 87.94 81 ILE A O 1
ATOM 613 N N . ILE A 1 82 ? 1.391 -0.631 6.246 1.00 88.88 82 ILE A N 1
ATOM 614 C CA . ILE A 1 82 ? 2.851 -0.722 6.091 1.00 88.88 82 ILE A CA 1
ATOM 615 C C . ILE A 1 82 ? 3.293 -2.187 6.087 1.00 88.88 82 ILE A C 1
ATOM 617 O O . ILE A 1 82 ? 4.049 -2.604 5.208 1.00 88.88 82 ILE A O 1
ATOM 621 N N . THR A 1 83 ? 2.777 -2.984 7.023 1.00 87.69 83 THR A N 1
ATOM 622 C CA . THR A 1 83 ? 3.092 -4.413 7.113 1.00 87.69 83 THR A CA 1
ATOM 623 C C . THR A 1 83 ? 2.682 -5.159 5.843 1.00 87.69 83 THR A C 1
ATOM 625 O O . THR A 1 83 ? 3.495 -5.892 5.281 1.00 87.69 83 THR A O 1
ATOM 628 N N . LYS A 1 84 ? 1.457 -4.950 5.339 1.00 85.69 84 LYS A N 1
ATOM 629 C CA . LYS A 1 84 ? 0.993 -5.599 4.102 1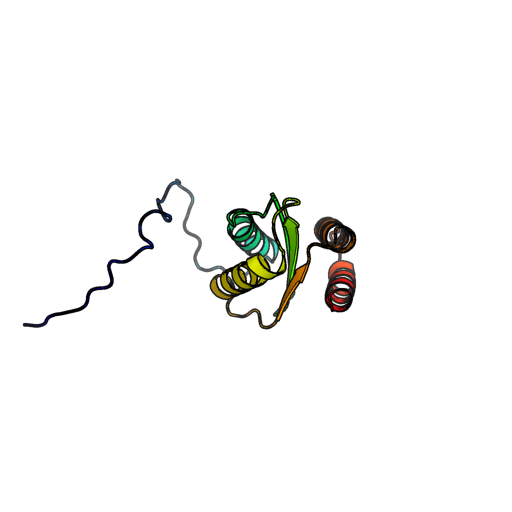.00 85.69 84 LYS A CA 1
ATOM 630 C C . LYS A 1 84 ? 1.801 -5.168 2.879 1.00 85.69 84 LYS A C 1
ATOM 632 O O . LYS A 1 84 ? 2.152 -6.013 2.059 1.00 85.69 84 LYS A O 1
ATOM 637 N N . VAL A 1 85 ? 2.119 -3.878 2.763 1.00 85.75 85 VAL A N 1
ATOM 638 C CA . VAL A 1 85 ? 2.933 -3.343 1.661 1.00 85.75 85 VAL A CA 1
ATOM 639 C C . VAL A 1 85 ? 4.309 -4.006 1.658 1.00 85.75 85 VAL A C 1
ATOM 641 O O . VAL A 1 85 ? 4.715 -4.539 0.629 1.00 85.75 85 VAL A O 1
ATOM 644 N N . LYS A 1 86 ? 4.989 -4.064 2.810 1.00 85.62 86 LYS A N 1
ATOM 645 C CA . LYS A 1 86 ? 6.313 -4.697 2.929 1.00 85.62 86 LYS A CA 1
ATOM 646 C C . LYS A 1 86 ? 6.287 -6.212 2.711 1.00 85.62 86 LYS A C 1
ATOM 648 O O . LYS A 1 86 ? 7.261 -6.768 2.220 1.00 85.62 86 LYS A O 1
ATOM 653 N N . GLN A 1 87 ? 5.185 -6.890 3.037 1.00 84.06 87 GLN A N 1
ATOM 654 C CA . GLN A 1 87 ? 5.017 -8.317 2.731 1.00 84.06 87 GLN A CA 1
ATOM 655 C C . GLN A 1 87 ? 4.875 -8.585 1.227 1.00 84.06 87 GLN A C 1
ATOM 657 O O . GLN A 1 87 ? 5.364 -9.601 0.740 1.00 84.06 87 GLN A O 1
ATOM 662 N N . LEU A 1 88 ? 4.198 -7.694 0.496 1.00 82.44 88 LEU A N 1
ATOM 663 C CA . LEU A 1 88 ? 4.006 -7.823 -0.951 1.00 82.44 88 LEU A CA 1
ATOM 664 C C . LEU A 1 88 ? 5.226 -7.355 -1.744 1.00 82.44 88 LEU A C 1
ATOM 666 O O . LEU A 1 88 ? 5.556 -7.954 -2.766 1.00 82.44 88 LEU A O 1
ATOM 670 N N . VAL A 1 89 ? 5.879 -6.289 -1.279 1.00 80.94 89 VAL A N 1
ATOM 671 C CA . VAL A 1 89 ? 7.042 -5.686 -1.927 1.00 80.94 89 VAL A CA 1
ATOM 672 C C . VAL A 1 89 ? 8.130 -5.433 -0.877 1.00 80.94 89 VAL A C 1
ATOM 674 O O . VAL A 1 89 ? 8.242 -4.331 -0.338 1.00 80.94 89 VAL A O 1
ATOM 677 N N . PRO A 1 90 ? 8.954 -6.449 -0.570 1.00 77.12 90 PRO A N 1
ATOM 678 C CA . PRO A 1 90 ? 9.970 -6.353 0.480 1.00 77.12 90 PRO A CA 1
ATOM 679 C C . PRO A 1 90 ? 11.101 -5.369 0.159 1.00 77.12 90 PRO A C 1
ATOM 681 O O . PRO A 1 90 ? 11.793 -4.927 1.070 1.00 77.12 90 PRO A O 1
ATOM 684 N N . ASN A 1 91 ? 11.267 -4.993 -1.113 1.00 81.25 91 ASN A N 1
ATOM 685 C CA . ASN A 1 91 ? 12.280 -4.032 -1.559 1.00 81.25 91 ASN A CA 1
ATOM 686 C C . ASN A 1 91 ? 11.895 -2.565 -1.281 1.00 81.25 91 ASN A C 1
ATOM 688 O O . ASN A 1 91 ? 12.690 -1.668 -1.541 1.00 81.25 91 ASN A O 1
ATOM 692 N N . ILE A 1 92 ? 10.681 -2.302 -0.781 1.00 83.12 92 ILE A N 1
ATOM 693 C CA . ILE A 1 92 ? 10.249 -0.948 -0.426 1.00 83.12 92 ILE A CA 1
ATOM 694 C C . ILE A 1 92 ? 10.828 -0.576 0.940 1.00 83.12 92 ILE A C 1
ATOM 696 O O . ILE A 1 92 ? 10.478 -1.152 1.974 1.00 83.12 92 ILE A O 1
ATOM 700 N N . GLU A 1 93 ? 11.691 0.434 0.943 1.00 86.44 93 GLU A N 1
ATOM 701 C CA . GLU A 1 93 ? 12.319 0.970 2.149 1.00 86.44 93 GLU A CA 1
ATOM 702 C C . GLU A 1 93 ? 11.352 1.890 2.899 1.00 86.44 93 GLU A C 1
ATOM 704 O O . GLU A 1 93 ? 11.174 1.766 4.118 1.00 86.44 93 GLU A O 1
ATOM 709 N N . MET A 1 94 ? 10.674 2.766 2.152 1.00 85.00 94 MET A N 1
ATOM 710 C CA . MET A 1 94 ? 9.821 3.820 2.689 1.00 85.00 94 MET A CA 1
ATOM 711 C C . MET A 1 94 ? 8.364 3.622 2.272 1.00 85.00 94 MET A C 1
ATOM 713 O O . MET A 1 94 ? 8.041 3.585 1.088 1.00 85.00 94 MET A O 1
ATOM 717 N N . VAL A 1 95 ? 7.467 3.544 3.257 1.00 87.81 95 VAL A N 1
ATOM 718 C CA . VAL A 1 95 ? 6.015 3.511 3.042 1.00 87.81 95 VAL A CA 1
ATOM 719 C C . VAL A 1 95 ? 5.397 4.706 3.753 1.00 87.81 95 VAL A C 1
ATOM 721 O O . VAL A 1 95 ? 5.500 4.816 4.975 1.00 87.81 95 VAL A O 1
ATOM 724 N N . LYS A 1 96 ? 4.747 5.593 3.000 1.00 89.00 96 LYS A N 1
ATOM 725 C CA . LYS A 1 96 ? 4.009 6.738 3.539 1.00 89.00 96 LYS A CA 1
ATOM 726 C C . LYS A 1 96 ? 2.513 6.501 3.409 1.00 89.00 96 LYS A C 1
ATOM 728 O O . LYS A 1 96 ? 2.041 6.137 2.338 1.00 89.00 96 LYS A O 1
ATOM 733 N N . VAL A 1 97 ? 1.776 6.706 4.500 1.00 88.94 97 VAL A N 1
ATOM 734 C CA . VAL A 1 97 ? 0.322 6.492 4.554 1.00 88.94 97 VAL A CA 1
ATOM 735 C C . VAL A 1 97 ? -0.373 7.767 5.014 1.00 88.94 97 VAL A C 1
ATOM 737 O O . VAL A 1 97 ? -0.077 8.273 6.104 1.00 88.94 97 VAL A O 1
ATOM 740 N N . THR A 1 98 ? -1.320 8.246 4.210 1.00 87.94 98 THR A N 1
ATOM 741 C CA . THR A 1 98 ? -2.086 9.474 4.452 1.00 87.94 98 THR A CA 1
ATOM 742 C C . THR A 1 98 ? -3.588 9.258 4.244 1.00 87.94 98 THR A C 1
ATOM 744 O O . THR A 1 98 ? -3.977 8.465 3.392 1.00 87.94 98 THR A O 1
ATOM 747 N N . ASN A 1 99 ? -4.419 9.965 5.014 1.00 87.19 99 ASN A N 1
ATOM 748 C CA . ASN A 1 99 ? -5.862 10.137 4.780 1.00 87.19 99 ASN A CA 1
ATOM 749 C C . ASN A 1 99 ? -6.218 11.568 4.374 1.00 87.19 99 ASN A C 1
ATOM 751 O O . ASN A 1 99 ? -7.392 11.929 4.367 1.00 87.19 99 ASN A O 1
ATOM 755 N N . ASP A 1 100 ? -5.222 12.405 4.096 1.00 86.38 100 ASP A N 1
ATOM 756 C CA . ASP A 1 100 ? -5.485 13.754 3.623 1.00 86.38 100 ASP A CA 1
ATOM 757 C C . ASP A 1 100 ? -6.096 13.677 2.220 1.00 86.38 100 ASP A C 1
ATOM 759 O O . ASP A 1 100 ? -5.448 13.224 1.272 1.00 86.38 100 ASP A O 1
ATOM 763 N N . GLU A 1 101 ? -7.350 14.111 2.099 1.00 82.00 101 GLU A N 1
ATOM 764 C CA . GLU A 1 101 ? -8.105 14.080 0.851 1.00 82.00 101 GLU A CA 1
ATOM 765 C C . GLU A 1 101 ? -7.375 14.819 -0.280 1.00 82.00 101 GLU A C 1
ATOM 767 O O . GLU A 1 101 ? -7.356 14.330 -1.412 1.00 82.00 101 GLU A O 1
ATOM 772 N N . TYR A 1 102 ? -6.701 15.937 0.014 1.00 85.38 102 TYR A N 1
ATOM 773 C CA . TYR A 1 102 ? -5.937 16.684 -0.987 1.00 85.38 102 TYR A CA 1
ATOM 774 C C . TYR A 1 102 ? -4.773 15.857 -1.529 1.00 85.38 102 TYR A C 1
ATOM 776 O O . TYR A 1 102 ? -4.499 15.859 -2.734 1.00 85.38 102 TYR A O 1
ATOM 784 N N . ILE A 1 103 ? -4.103 15.104 -0.656 1.00 84.75 103 ILE A N 1
ATOM 785 C CA . ILE A 1 103 ? -2.992 14.240 -1.055 1.00 84.75 103 ILE A CA 1
ATOM 786 C C . ILE A 1 103 ? -3.511 13.020 -1.827 1.00 84.75 103 ILE A C 1
ATOM 788 O O . ILE A 1 103 ? -2.945 12.674 -2.863 1.00 84.75 103 ILE A O 1
ATOM 792 N N . VAL A 1 104 ? -4.620 12.408 -1.396 1.00 85.25 104 VAL A N 1
ATOM 793 C CA . VAL A 1 104 ? -5.266 11.294 -2.118 1.00 85.25 104 VAL A CA 1
ATOM 794 C C . VAL A 1 104 ? -5.673 11.721 -3.532 1.00 85.25 104 VAL A C 1
ATOM 796 O O . VAL A 1 104 ? -5.380 11.018 -4.501 1.00 85.25 104 VAL A O 1
ATOM 799 N N . GLN A 1 105 ? -6.298 12.891 -3.675 1.00 84.12 105 GLN A N 1
ATOM 800 C CA . GLN A 1 105 ? -6.649 13.450 -4.982 1.00 84.12 105 GLN A CA 1
ATOM 801 C C . GLN A 1 105 ? -5.403 13.731 -5.830 1.00 84.12 105 GLN A C 1
ATOM 803 O O . GLN A 1 105 ? -5.408 13.453 -7.029 1.00 84.12 105 GLN A O 1
ATOM 808 N N . SER A 1 106 ? -4.318 14.214 -5.219 1.00 82.25 106 SER A N 1
ATOM 809 C CA . SER A 1 106 ? -3.049 14.456 -5.918 1.00 82.25 106 SER A CA 1
ATOM 810 C C . SER A 1 106 ? -2.445 13.159 -6.465 1.00 82.25 106 SER A C 1
ATOM 812 O O . SER A 1 106 ? -2.036 13.120 -7.625 1.00 82.25 106 SER A O 1
ATOM 814 N N . ILE A 1 107 ? -2.472 12.072 -5.683 1.00 80.56 107 ILE A N 1
ATOM 815 C CA . ILE A 1 107 ? -2.056 10.734 -6.133 1.00 80.56 107 ILE A CA 1
ATOM 816 C C . ILE A 1 107 ? -2.928 10.280 -7.306 1.00 80.56 107 ILE A C 1
ATOM 818 O O . ILE A 1 107 ? -2.406 9.843 -8.328 1.00 80.56 107 ILE A O 1
ATOM 822 N N . ARG A 1 108 ? -4.254 10.418 -7.200 1.00 81.94 108 ARG A N 1
ATOM 823 C CA . ARG A 1 108 ? -5.188 10.021 -8.263 1.00 81.94 108 ARG A CA 1
ATOM 824 C C . ARG A 1 108 ? -4.954 10.798 -9.562 1.00 81.94 108 ARG A C 1
ATOM 826 O O . ARG A 1 108 ? -4.928 10.205 -10.637 1.00 81.94 108 ARG A O 1
ATOM 833 N N . ASN A 1 109 ? -4.749 12.110 -9.471 1.00 79.88 109 ASN A N 1
ATOM 834 C CA . ASN A 1 109 ? -4.458 12.962 -10.626 1.00 79.88 109 ASN A CA 1
ATOM 835 C C . ASN A 1 109 ? -3.124 12.587 -11.280 1.00 79.88 109 ASN A C 1
ATOM 837 O O . ASN A 1 109 ? -3.035 12.531 -12.506 1.00 79.88 109 ASN A O 1
ATOM 841 N N . MET A 1 110 ? -2.112 12.270 -10.471 1.00 79.62 110 MET A N 1
ATOM 842 C CA . MET A 1 110 ? -0.822 11.783 -10.953 1.00 79.62 110 MET A CA 1
ATOM 843 C C . MET A 1 110 ? -0.958 10.431 -11.666 1.00 79.62 110 MET A C 1
ATOM 845 O O . MET A 1 110 ? -0.430 10.282 -12.760 1.00 79.62 110 MET A O 1
ATOM 849 N N . LEU A 1 111 ? -1.711 9.475 -11.108 1.00 73.81 111 LEU A N 1
ATOM 850 C CA . LEU A 1 111 ? -1.944 8.163 -11.731 1.00 73.81 111 LEU A CA 1
ATOM 851 C C . LEU A 1 111 ? -2.700 8.261 -13.068 1.00 73.81 111 LEU A C 1
ATOM 853 O O . LEU A 1 111 ? -2.484 7.443 -13.958 1.00 73.81 111 LEU A O 1
ATOM 857 N N . ASN A 1 112 ? -3.564 9.267 -13.221 1.00 74.12 112 ASN A N 1
ATOM 858 C CA . ASN A 1 112 ? -4.284 9.531 -14.469 1.00 74.12 112 ASN A CA 1
ATOM 859 C C . ASN A 1 112 ? -3.448 10.307 -15.504 1.00 74.12 112 ASN A C 1
ATOM 861 O O . ASN A 1 112 ? -3.821 10.363 -16.676 1.00 74.12 112 ASN A O 1
ATOM 865 N N . THR A 1 113 ? -2.330 10.911 -15.095 1.00 70.06 113 THR A N 1
ATOM 866 C CA . THR A 1 113 ? -1.452 11.682 -15.980 1.00 70.06 113 THR A CA 1
ATOM 867 C C . THR A 1 113 ? -0.384 10.757 -16.559 1.00 70.06 113 THR A C 1
ATOM 869 O O . THR A 1 113 ? 0.487 10.272 -15.850 1.00 70.06 113 THR A O 1
ATOM 872 N N . SER A 1 114 ? -0.435 10.494 -17.865 1.00 57.47 114 SER A N 1
ATOM 873 C CA . SER A 1 114 ? 0.592 9.698 -18.552 1.00 57.47 114 SER A CA 1
ATOM 874 C C . SER A 1 114 ? 1.698 10.619 -19.078 1.00 57.47 114 SER A C 1
ATOM 876 O O . SER A 1 114 ? 1.490 11.315 -20.068 1.00 57.47 114 SER A O 1
ATOM 878 N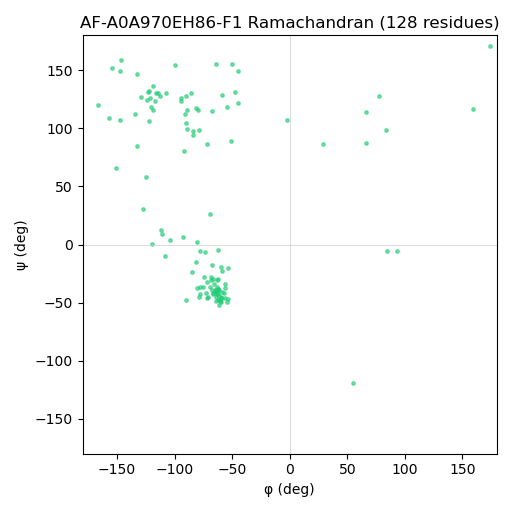 N . GLY A 1 115 ? 2.864 10.650 -18.424 1.00 59.97 115 GLY A N 1
ATOM 879 C CA . GLY A 1 115 ? 4.003 11.469 -18.860 1.00 59.97 115 GLY A CA 1
ATOM 880 C C . GLY A 1 115 ? 5.194 11.465 -17.895 1.00 59.97 115 GLY A C 1
ATOM 881 O O . GLY A 1 115 ? 5.095 10.975 -16.769 1.00 59.97 115 GLY A O 1
ATOM 882 N N . SER A 1 116 ? 6.320 12.032 -18.337 1.00 57.06 116 SER A N 1
ATOM 883 C CA . SER A 1 116 ? 7.560 12.219 -17.557 1.00 57.06 116 SER A CA 1
ATOM 884 C C . SER A 1 116 ? 7.372 13.058 -16.287 1.00 57.06 116 SER A C 1
ATOM 886 O O . SER A 1 116 ? 8.121 12.895 -15.328 1.00 57.06 116 SER A O 1
ATOM 888 N N . ASP A 1 117 ? 6.325 13.883 -16.249 1.00 62.53 117 ASP A N 1
ATOM 889 C CA . ASP A 1 117 ? 6.009 14.811 -15.153 1.00 62.53 117 ASP A CA 1
ATOM 890 C C . ASP A 1 117 ? 5.472 14.101 -13.892 1.00 62.53 117 ASP A C 1
ATOM 892 O O . ASP A 1 117 ? 5.284 14.708 -12.837 1.00 62.53 117 ASP A O 1
ATOM 896 N N . THR A 1 118 ? 5.235 12.789 -13.979 1.00 69.81 118 THR A N 1
ATOM 897 C CA . THR A 1 118 ? 4.756 11.965 -12.858 1.00 69.81 118 THR A CA 1
ATOM 898 C C . THR A 1 118 ? 5.794 11.801 -11.749 1.00 69.81 118 THR A C 1
ATOM 900 O O . THR A 1 118 ? 5.418 11.673 -10.585 1.00 69.81 118 THR A O 1
ATOM 903 N N . THR A 1 119 ? 7.091 11.858 -12.073 1.00 72.19 119 THR A N 1
ATOM 904 C CA . THR A 1 119 ? 8.166 11.694 -11.076 1.00 72.19 119 THR A CA 1
ATOM 905 C C . THR A 1 119 ? 8.254 12.899 -10.138 1.00 72.19 119 THR A C 1
ATOM 907 O O . THR A 1 119 ? 8.294 12.726 -8.921 1.00 72.19 119 THR A O 1
ATOM 910 N N . ASP A 1 120 ? 8.198 14.118 -10.679 1.00 78.06 120 ASP A N 1
ATOM 911 C CA . ASP A 1 120 ? 8.263 15.351 -9.882 1.00 78.06 120 ASP A CA 1
ATOM 912 C C . ASP A 1 120 ? 7.017 15.518 -8.999 1.00 78.06 120 ASP A C 1
ATOM 914 O O . ASP A 1 120 ? 7.107 15.909 -7.830 1.00 78.06 120 ASP A O 1
ATOM 918 N N . ALA A 1 121 ? 5.844 15.158 -9.533 1.00 76.44 121 ALA A N 1
ATOM 919 C CA . ALA A 1 121 ? 4.598 15.130 -8.773 1.00 76.44 121 ALA A CA 1
ATOM 920 C C . ALA A 1 121 ? 4.660 14.119 -7.615 1.00 76.44 121 ALA A C 1
ATOM 922 O O . ALA A 1 121 ? 4.234 14.431 -6.500 1.00 76.44 121 ALA A O 1
ATOM 923 N N . PHE A 1 122 ? 5.237 12.936 -7.852 1.00 80.25 122 PHE A N 1
ATOM 924 C CA . PHE A 1 122 ? 5.424 11.918 -6.820 1.00 80.25 122 PHE A CA 1
ATOM 925 C C . PHE A 1 122 ? 6.306 12.430 -5.677 1.00 80.25 122 PHE A C 1
ATOM 927 O O . PHE A 1 122 ? 5.921 12.336 -4.511 1.00 80.25 122 PHE A O 1
ATOM 934 N N . GLU A 1 123 ? 7.457 13.024 -5.994 1.00 81.19 123 GLU A N 1
ATOM 935 C CA . GLU A 1 123 ? 8.374 13.578 -4.991 1.00 81.19 123 GLU A CA 1
ATOM 936 C C . GLU A 1 123 ? 7.735 14.722 -4.188 1.00 81.19 123 GLU A C 1
ATOM 938 O O . GLU A 1 123 ? 7.898 14.811 -2.967 1.00 81.19 123 GLU A O 1
ATOM 943 N N . SER A 1 124 ? 6.943 15.579 -4.841 1.00 83.81 124 SER A N 1
ATOM 944 C CA . SER A 1 124 ? 6.177 16.630 -4.159 1.00 83.81 124 SER A CA 1
ATOM 945 C C . SER A 1 124 ? 5.191 16.045 -3.139 1.00 83.81 124 SER A C 1
ATOM 947 O O . SER A 1 124 ? 5.155 16.474 -1.981 1.00 83.81 124 SER A O 1
ATOM 949 N N . ILE A 1 125 ? 4.460 14.994 -3.527 1.00 83.69 125 ILE A N 1
ATOM 950 C CA . ILE A 1 125 ? 3.533 14.275 -2.645 1.00 83.69 125 ILE A CA 1
ATOM 951 C C . ILE A 1 125 ? 4.283 13.645 -1.465 1.00 83.69 125 ILE A C 1
ATOM 953 O O . ILE A 1 125 ? 3.883 13.834 -0.314 1.00 83.69 125 ILE A O 1
ATOM 957 N N . VAL A 1 126 ? 5.391 12.943 -1.713 1.00 84.06 126 VAL A N 1
ATOM 958 C CA . VAL A 1 126 ? 6.197 12.308 -0.655 1.00 84.06 126 VAL A CA 1
ATOM 959 C C . VAL A 1 126 ? 6.673 13.333 0.372 1.00 84.06 126 VAL A C 1
ATOM 961 O O . VAL A 1 126 ? 6.630 13.056 1.573 1.00 84.06 126 VAL A O 1
ATOM 964 N N . ASN A 1 127 ? 7.103 14.511 -0.078 1.00 85.19 127 ASN A N 1
ATOM 965 C CA . ASN A 1 127 ? 7.572 15.584 0.798 1.00 85.19 127 ASN A CA 1
ATOM 966 C C . ASN A 1 127 ? 6.436 16.302 1.541 1.00 85.19 127 ASN A C 1
ATOM 968 O O . ASN A 1 127 ? 6.656 16.796 2.648 1.00 85.19 127 ASN A O 1
ATOM 972 N N . SER A 1 128 ? 5.227 16.332 0.971 1.00 83.38 128 SER A N 1
ATOM 973 C CA . SER A 1 128 ? 4.041 16.897 1.630 1.00 83.38 128 SER A CA 1
ATOM 974 C C . SER A 1 128 ? 3.577 16.064 2.831 1.00 83.38 128 SER A C 1
ATOM 976 O O . SER A 1 128 ? 3.074 16.612 3.811 1.00 83.38 128 SER A O 1
ATOM 978 N N . ILE A 1 129 ? 3.805 14.747 2.793 1.00 78.88 129 ILE A N 1
ATOM 979 C CA . ILE A 1 129 ? 3.500 13.837 3.899 1.00 78.88 129 ILE A CA 1
ATOM 980 C C . ILE A 1 129 ? 4.675 13.868 4.885 1.00 78.88 129 ILE A C 1
ATOM 982 O O . ILE A 1 129 ? 5.688 13.192 4.677 1.00 78.88 129 ILE A O 1
ATOM 986 N N . ARG A 1 130 ? 4.552 14.659 5.951 1.00 60.62 130 ARG A N 1
ATOM 987 C CA . ARG A 1 130 ? 5.508 14.683 7.069 1.00 60.62 130 ARG A CA 1
ATOM 988 C C . ARG A 1 130 ? 5.179 13.659 8.145 1.00 60.62 130 ARG A C 1
ATOM 990 O O . ARG A 1 130 ? 3.988 13.528 8.496 1.00 60.62 130 ARG A O 1
#

Sequence (130 aa):
DNQINRNRGFFSWLFGTRNNNNAGSGINTNIDGGDISNRIKSAINGISGVRDCEVAVNGNTCVVGVDTDNQTNISQIREQIITKVKQLVPNIEMVKVTNDEYIVQSIRNMLNTSGSDTTDAFESIVNSIR